Protein AF-A0A6P0XN01-F1 (afdb_monomer)

Radius of gyration: 21.06 Å; Cα contacts (8 Å, |Δi|>4): 75; chains: 1; bounding box: 53×49×48 Å

Sequence (135 aa):
MAHLQVTEDYAHLQEAIDLVKMEEIINHFGGRRKSLWNVIESVAKQDLGVTVQTSVMRDLAVEGNKVYQWVADFNEAIVREEEFKNFLKAGEAWIIAQASLEEPNGLAPNGKGQDNFGDFNDDFNDDFDDDFDDW

pLDDT: mean 75.75, std 19.81, range [34.41, 94.0]

Solvent-accessible surface area (backbone atoms only — not comparable to full-atom values): 8366 Å² total; per-residue (Å²): 113,72,72,60,53,54,54,50,53,50,51,52,50,50,52,52,55,53,52,58,63,32,67,69,47,24,69,72,38,6,58,98,80,52,32,65,63,40,25,53,33,45,48,33,40,71,77,69,68,39,86,58,65,58,67,46,57,46,47,28,54,53,25,42,48,51,40,51,49,50,65,74,68,61,45,90,95,71,69,46,71,69,58,52,53,52,43,51,54,24,45,53,52,20,53,54,29,50,51,65,67,67,53,87,81,87,79,79,84,86,77,92,79,91,75,87,85,75,83,87,83,84,83,88,83,86,86,88,83,86,86,89,88,86,132

Structure (mmCIF, N/CA/C/O backbone):
data_AF-A0A6P0XN01-F1
#
_entry.id   AF-A0A6P0XN01-F1
#
loop_
_atom_site.group_PDB
_atom_site.id
_atom_site.type_symbol
_atom_site.label_atom_id
_atom_site.label_alt_id
_atom_site.label_comp_id
_atom_site.label_asym_id
_atom_site.label_entity_id
_atom_site.label_seq_id
_atom_site.pdbx_PDB_ins_code
_atom_site.Cartn_x
_atom_site.Cartn_y
_atom_site.Cartn_z
_atom_site.occupancy
_atom_site.B_iso_or_equiv
_atom_site.auth_seq_id
_atom_site.auth_comp_id
_atom_site.auth_asym_id
_atom_site.auth_atom_id
_atom_site.pdbx_PDB_model_num
ATOM 1 N N . MET A 1 1 ? -9.936 -30.574 -0.116 1.00 49.34 1 MET A N 1
ATOM 2 C CA . MET A 1 1 ? -10.193 -29.891 1.171 1.00 49.34 1 MET A CA 1
ATOM 3 C C . MET A 1 1 ? -9.522 -28.521 1.235 1.00 49.34 1 MET A C 1
ATOM 5 O O . MET A 1 1 ? -10.227 -27.578 1.540 1.00 49.34 1 MET A O 1
ATOM 9 N N . ALA A 1 2 ? -8.255 -28.361 0.827 1.00 61.09 2 ALA A N 1
ATOM 10 C CA . ALA A 1 2 ? -7.584 -27.048 0.793 1.00 61.09 2 ALA A CA 1
ATOM 11 C C . ALA A 1 2 ? -8.290 -25.966 -0.065 1.00 61.09 2 ALA A C 1
ATOM 13 O O . ALA A 1 2 ? -8.394 -24.825 0.354 1.00 61.09 2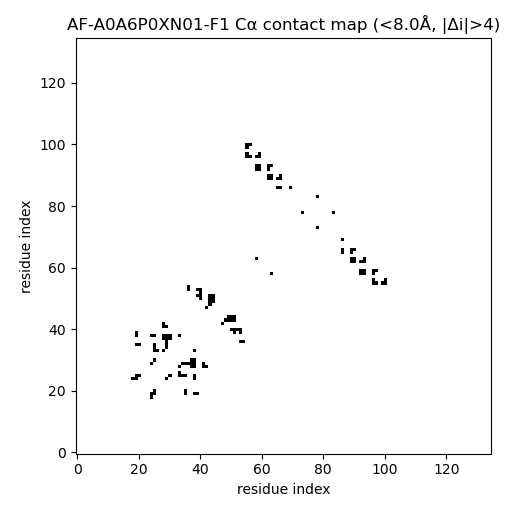 ALA A O 1
ATOM 14 N N . HIS A 1 3 ? -8.837 -26.313 -1.237 1.00 59.47 3 HIS A N 1
ATOM 15 C CA . HIS A 1 3 ? -9.501 -25.337 -2.122 1.00 59.47 3 HIS A CA 1
ATOM 16 C C . HIS A 1 3 ? -10.808 -24.748 -1.543 1.00 59.47 3 HIS A C 1
ATOM 18 O O . HIS A 1 3 ? -11.142 -23.598 -1.820 1.00 59.47 3 HIS A O 1
ATOM 24 N N . LEU A 1 4 ? -11.561 -25.530 -0.758 1.00 63.28 4 LEU A N 1
ATOM 25 C CA . LEU A 1 4 ? -12.796 -25.058 -0.111 1.00 63.28 4 LEU A CA 1
ATOM 26 C C . LEU A 1 4 ? -12.467 -24.034 0.979 1.00 63.28 4 LEU A C 1
ATOM 28 O O . LEU A 1 4 ? -13.050 -22.959 0.996 1.00 63.28 4 LEU A O 1
ATOM 32 N N . GLN A 1 5 ? -11.448 -24.336 1.781 1.00 70.31 5 GLN A N 1
ATOM 33 C CA . GLN A 1 5 ? -10.972 -23.471 2.856 1.00 70.31 5 GLN A CA 1
ATOM 34 C C . GLN A 1 5 ? -10.463 -22.122 2.330 1.00 70.31 5 GLN A C 1
ATOM 36 O O . GLN A 1 5 ? -10.860 -21.082 2.831 1.00 70.31 5 GLN A O 1
ATOM 41 N N . VAL A 1 6 ? -9.700 -22.125 1.231 1.00 76.31 6 VAL A N 1
ATOM 42 C CA . VAL A 1 6 ? -9.242 -20.881 0.586 1.00 76.31 6 VAL A CA 1
ATOM 43 C C . VAL A 1 6 ? -10.420 -20.010 0.136 1.00 76.31 6 VAL A C 1
ATOM 45 O O . VAL A 1 6 ? -10.384 -18.796 0.290 1.00 76.31 6 VAL A O 1
ATOM 48 N N . THR A 1 7 ? -11.481 -20.612 -0.409 1.00 81.56 7 THR A N 1
ATOM 49 C CA . THR A 1 7 ? -12.649 -19.854 -0.893 1.00 81.56 7 THR A CA 1
ATOM 50 C C . THR A 1 7 ? -13.430 -19.226 0.265 1.00 81.56 7 THR A C 1
ATOM 52 O O . THR A 1 7 ? -13.877 -18.087 0.155 1.00 81.56 7 THR A O 1
ATOM 55 N N . GLU A 1 8 ? -13.569 -19.950 1.376 1.00 82.38 8 GLU A N 1
ATOM 56 C CA . GLU A 1 8 ? -14.193 -19.448 2.605 1.00 82.38 8 GLU A CA 1
ATOM 57 C C . GLU A 1 8 ? -13.363 -18.324 3.241 1.00 82.38 8 GLU A C 1
ATOM 59 O O . GLU A 1 8 ? -13.912 -17.273 3.571 1.00 82.38 8 GLU A O 1
ATOM 64 N N . ASP A 1 9 ? -12.039 -18.478 3.313 1.00 83.56 9 ASP A N 1
ATOM 65 C CA . ASP A 1 9 ? -11.134 -17.446 3.832 1.00 83.56 9 ASP A CA 1
ATOM 66 C C . ASP A 1 9 ? -11.217 -16.149 3.004 1.00 83.56 9 ASP A C 1
ATOM 68 O O . ASP A 1 9 ? -11.266 -15.049 3.561 1.00 83.56 9 ASP A O 1
ATOM 72 N N . TYR A 1 10 ? -11.312 -16.255 1.671 1.00 85.38 10 TYR A N 1
ATOM 73 C CA . TYR A 1 10 ? -11.540 -15.095 0.801 1.00 85.38 10 TYR A CA 1
ATOM 74 C C . TYR A 1 10 ? -12.900 -14.431 1.039 1.00 85.38 10 TYR A C 1
ATOM 76 O O . TYR A 1 10 ? -12.989 -13.203 0.999 1.00 85.38 10 TYR A O 1
ATOM 84 N N . ALA A 1 11 ? -13.952 -15.213 1.294 1.00 88.19 11 ALA A N 1
ATOM 85 C CA . ALA A 1 11 ? -15.273 -14.668 1.596 1.00 88.19 11 ALA A CA 1
ATOM 86 C C . ALA A 1 11 ? -15.261 -13.879 2.915 1.00 88.19 11 ALA A C 1
ATOM 88 O O . ALA A 1 11 ? -15.757 -12.753 2.960 1.00 88.19 11 ALA A O 1
ATOM 89 N N . HIS A 1 12 ? -14.623 -14.420 3.955 1.00 87.06 12 HIS A N 1
ATOM 90 C CA . HIS A 1 12 ? -14.455 -13.730 5.234 1.00 87.06 12 HIS A CA 1
ATOM 91 C C . HIS A 1 12 ? -13.603 -12.465 5.116 1.00 87.06 12 HIS A C 1
ATOM 93 O O . HIS A 1 12 ? -13.930 -11.443 5.718 1.00 87.06 12 HIS A O 1
ATOM 99 N N . LEU A 1 13 ? -12.536 -12.498 4.313 1.00 85.31 13 LEU A N 1
ATOM 100 C CA . LEU A 1 13 ? -11.737 -11.306 4.039 1.00 85.31 13 LEU A CA 1
ATOM 101 C C . LEU A 1 13 ? -12.576 -10.216 3.362 1.00 85.31 13 LEU A C 1
ATOM 103 O O . LEU A 1 13 ? -12.486 -9.050 3.741 1.00 85.31 13 LEU A O 1
ATOM 107 N N . GLN A 1 14 ? -13.400 -10.584 2.379 1.00 88.94 14 GLN A N 1
ATOM 108 C CA . GLN A 1 14 ? -14.256 -9.631 1.680 1.00 88.94 14 GLN A CA 1
ATOM 109 C C . GLN A 1 14 ? -15.294 -9.007 2.619 1.00 88.94 14 GLN A C 1
ATOM 111 O O . GLN A 1 14 ? -15.455 -7.789 2.630 1.00 88.94 14 GLN A O 1
ATOM 116 N N . GLU A 1 15 ? -15.933 -9.821 3.458 1.00 91.25 15 GLU A N 1
ATOM 117 C CA . GLU A 1 15 ? -16.872 -9.348 4.476 1.00 91.25 15 GLU A CA 1
ATOM 118 C C . GLU A 1 15 ? -16.196 -8.388 5.468 1.00 91.25 15 GLU A C 1
ATOM 120 O O . GLU A 1 15 ? -16.725 -7.314 5.762 1.00 91.25 15 GLU A O 1
ATOM 125 N N . ALA A 1 16 ? -14.987 -8.722 5.930 1.00 87.62 16 ALA A N 1
ATOM 126 C CA . ALA A 1 16 ? -14.214 -7.856 6.813 1.00 87.62 16 ALA A CA 1
ATOM 127 C C . ALA A 1 16 ? -13.879 -6.513 6.145 1.00 87.62 16 ALA A C 1
ATOM 129 O O . ALA A 1 16 ? -14.031 -5.469 6.780 1.00 87.62 16 ALA A O 1
ATOM 130 N N . ILE A 1 17 ? -13.472 -6.527 4.868 1.00 87.75 17 ILE A N 1
ATOM 131 C CA . ILE A 1 17 ? -13.204 -5.322 4.067 1.00 87.75 17 ILE A CA 1
ATOM 132 C C . ILE A 1 17 ? -14.452 -4.443 3.960 1.00 87.75 17 ILE A C 1
ATOM 134 O O . ILE A 1 17 ? -14.349 -3.218 4.065 1.00 87.75 17 ILE A O 1
ATOM 138 N N . ASP A 1 18 ? -15.616 -5.044 3.738 1.00 91.62 18 ASP A N 1
ATOM 139 C CA . ASP A 1 18 ? -16.868 -4.306 3.595 1.00 91.62 18 ASP A CA 1
ATOM 140 C C . ASP A 1 18 ? -17.292 -3.678 4.929 1.00 91.62 18 ASP A C 1
ATOM 142 O O . ASP A 1 18 ? -17.701 -2.516 4.957 1.00 91.62 18 ASP A O 1
ATOM 146 N N . LEU A 1 19 ? -17.089 -4.388 6.044 1.00 89.31 19 LEU A N 1
ATOM 147 C CA . LEU A 1 19 ? -17.354 -3.887 7.392 1.00 89.31 19 LEU A CA 1
ATOM 148 C C . LEU A 1 19 ? -16.503 -2.657 7.720 1.00 89.31 19 LEU A C 1
ATOM 150 O O . LEU A 1 19 ? -17.046 -1.620 8.105 1.00 89.31 19 LEU A O 1
ATOM 154 N N . VAL A 1 20 ? -15.181 -2.712 7.519 1.00 87.88 20 VAL A N 1
ATOM 155 C CA . VAL A 1 20 ? -14.311 -1.558 7.831 1.00 87.88 20 VAL A CA 1
ATOM 156 C C . VAL A 1 20 ? -14.564 -0.344 6.932 1.00 87.88 20 VAL A C 1
ATOM 158 O O . VAL A 1 20 ? -14.182 0.773 7.283 1.00 87.88 20 VAL A O 1
ATOM 161 N N . LYS A 1 21 ? -15.229 -0.538 5.788 1.00 90.00 21 LYS A N 1
ATOM 162 C CA . LYS A 1 21 ? -15.629 0.533 4.867 1.00 90.00 21 LYS A CA 1
ATOM 163 C C . LYS A 1 21 ? -16.997 1.140 5.177 1.00 90.00 21 LYS A C 1
ATOM 165 O O . LYS A 1 21 ? -17.352 2.136 4.547 1.00 90.00 21 LYS A O 1
ATOM 170 N N . MET A 1 22 ? -17.764 0.578 6.112 1.00 92.56 22 MET A N 1
ATOM 171 C CA . MET A 1 22 ? -19.065 1.130 6.488 1.00 92.56 22 MET A CA 1
ATOM 172 C C . MET A 1 22 ? -18.914 2.567 6.998 1.00 92.56 22 MET A C 1
ATOM 174 O O . MET A 1 22 ? -17.998 2.886 7.759 1.00 92.56 22 MET A O 1
ATOM 178 N N . GLU A 1 23 ? -19.834 3.444 6.592 1.00 91.12 23 GLU A N 1
ATOM 179 C CA . GLU A 1 23 ? -19.754 4.875 6.899 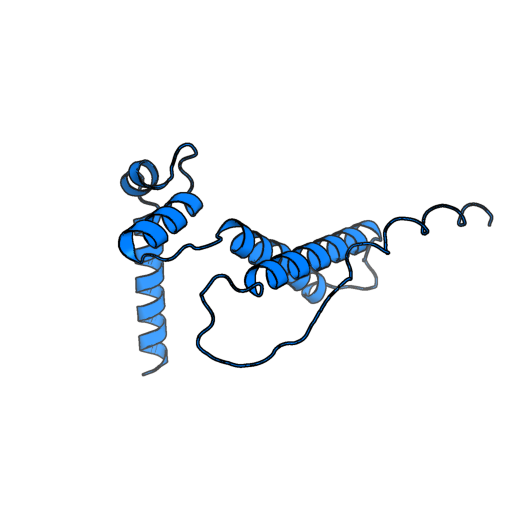1.00 91.12 23 GLU A CA 1
ATOM 180 C C . GLU A 1 23 ? -19.727 5.138 8.413 1.00 91.12 23 GLU A C 1
ATOM 182 O O . GLU A 1 23 ? -18.984 5.998 8.884 1.00 91.12 23 GLU A O 1
ATOM 187 N N . GLU A 1 24 ? -20.481 4.359 9.187 1.00 91.88 24 GLU A N 1
ATOM 188 C CA . GLU A 1 24 ? -20.497 4.434 10.650 1.00 91.88 24 GLU A CA 1
ATOM 189 C C . GLU A 1 24 ? -19.115 4.145 11.254 1.00 91.88 24 GLU A C 1
ATOM 191 O O . GLU A 1 24 ? -18.638 4.900 12.105 1.00 91.88 24 GLU A O 1
ATOM 196 N N . ILE A 1 25 ? -18.432 3.111 10.755 1.00 90.56 25 ILE A N 1
ATOM 197 C CA . ILE A 1 25 ? -17.095 2.709 11.206 1.00 90.56 25 ILE A CA 1
ATOM 198 C C . ILE A 1 25 ? -16.060 3.769 10.826 1.00 90.56 25 ILE A C 1
ATOM 200 O O . ILE A 1 25 ? -15.270 4.195 11.669 1.00 90.56 25 ILE A O 1
ATOM 204 N N . ILE A 1 26 ? -16.097 4.269 9.589 1.00 91.94 26 ILE A N 1
ATOM 205 C CA . ILE A 1 26 ? -15.205 5.343 9.131 1.00 91.94 26 ILE A CA 1
ATOM 206 C C . ILE A 1 26 ? -15.424 6.627 9.940 1.00 91.94 26 ILE A C 1
ATOM 208 O O . ILE A 1 26 ? -14.461 7.306 10.301 1.00 91.94 26 ILE A O 1
ATOM 212 N N . ASN A 1 27 ? -16.673 6.973 10.242 1.00 91.19 27 ASN A N 1
ATOM 213 C CA . ASN A 1 27 ? -16.996 8.163 11.023 1.00 91.19 27 ASN A CA 1
ATOM 214 C C . ASN A 1 27 ? -16.516 8.051 12.473 1.00 91.19 27 ASN A C 1
ATOM 216 O O . ASN A 1 27 ? -16.124 9.065 13.052 1.00 91.19 27 ASN A O 1
ATOM 220 N N . HIS A 1 28 ? -16.534 6.847 13.045 1.00 89.06 28 HIS A N 1
ATOM 221 C CA . HIS A 1 28 ? -16.123 6.619 14.425 1.00 89.06 28 HIS A CA 1
ATOM 222 C C . HIS A 1 28 ? -14.600 6.465 14.574 1.00 89.06 28 HIS A C 1
ATOM 224 O O . HIS A 1 28 ? -13.991 7.125 15.413 1.00 89.06 28 HIS A O 1
ATOM 230 N N . PHE A 1 29 ? -13.969 5.643 13.732 1.00 89.44 29 PHE A N 1
ATOM 231 C CA . PHE A 1 29 ? -12.560 5.249 13.863 1.00 89.44 29 PHE A CA 1
ATOM 232 C C . PHE A 1 29 ? -11.626 5.899 12.830 1.00 89.44 29 PHE A C 1
ATOM 234 O O . PHE A 1 29 ? -10.410 5.872 12.990 1.00 89.44 29 PHE A O 1
ATOM 241 N N . GLY A 1 30 ? -12.147 6.529 11.774 1.00 86.00 30 GLY A N 1
ATOM 242 C CA . GLY A 1 30 ? -11.333 7.088 10.683 1.00 86.00 30 GLY A CA 1
ATOM 243 C C . GLY A 1 30 ? -10.595 8.391 11.021 1.00 86.00 30 GLY A C 1
ATOM 244 O O . GLY A 1 30 ? -9.866 8.941 10.181 1.00 86.00 30 GLY A O 1
ATOM 245 N N . GLY A 1 31 ? -10.768 8.909 12.238 1.00 86.06 31 GLY A N 1
ATOM 246 C CA . GLY A 1 31 ? -10.156 10.149 12.711 1.00 86.06 31 GLY A CA 1
ATOM 247 C C . GLY A 1 31 ? -10.583 11.384 11.907 1.00 86.06 31 GLY A C 1
ATOM 248 O O . GLY A 1 31 ? -11.565 11.380 11.168 1.00 86.06 31 GLY A O 1
ATOM 249 N N . ARG A 1 32 ? -9.808 12.473 12.008 1.00 88.06 32 ARG A N 1
ATOM 250 C CA . ARG A 1 32 ? -10.153 13.770 11.386 1.00 88.06 32 ARG A CA 1
ATOM 251 C C . ARG A 1 32 ? -10.332 13.700 9.864 1.00 88.06 32 ARG A C 1
ATOM 253 O O . ARG A 1 32 ? -11.151 14.429 9.315 1.00 88.06 32 ARG A O 1
ATOM 260 N N . ARG A 1 33 ? -9.534 12.874 9.182 1.00 86.06 33 ARG A N 1
ATOM 261 C CA . ARG A 1 33 ? -9.568 12.731 7.717 1.00 86.06 33 ARG A CA 1
ATOM 262 C C . ARG A 1 33 ? -10.528 11.641 7.234 1.00 86.06 33 ARG A C 1
ATOM 264 O O . ARG A 1 33 ? -10.635 11.481 6.026 1.00 86.06 33 ARG A O 1
ATOM 271 N N . LYS A 1 34 ? -11.204 10.918 8.140 1.00 87.88 34 LYS A N 1
ATOM 272 C CA . LYS A 1 34 ? -12.113 9.810 7.801 1.00 87.88 34 LYS A CA 1
ATOM 273 C C . LYS A 1 34 ? -11.463 8.796 6.848 1.00 87.88 34 LYS A C 1
ATOM 275 O O . LYS A 1 34 ? -12.009 8.446 5.809 1.00 87.88 34 LYS A O 1
ATOM 280 N N . SER A 1 35 ? -10.242 8.384 7.183 1.00 88.62 35 SER A N 1
ATOM 281 C CA . SER A 1 35 ? -9.437 7.483 6.354 1.00 88.62 35 SER A CA 1
ATOM 282 C C . SER A 1 35 ? -9.592 6.042 6.822 1.00 88.62 35 SER A C 1
ATOM 284 O O . SER A 1 35 ? -9.507 5.784 8.021 1.00 88.62 35 SER A O 1
ATOM 286 N N . LEU A 1 36 ? -9.723 5.105 5.881 1.00 89.31 36 LEU A N 1
ATOM 287 C CA . LEU A 1 36 ? -9.720 3.666 6.167 1.00 89.31 36 LEU A CA 1
ATOM 288 C C . LEU A 1 36 ? -8.431 3.224 6.880 1.00 89.31 36 LEU A C 1
ATOM 290 O O . LEU A 1 36 ? -8.471 2.384 7.769 1.00 89.31 36 LEU A O 1
ATOM 294 N N . TRP A 1 37 ? -7.295 3.834 6.548 1.00 87.94 37 TRP A N 1
ATOM 295 C CA . TRP A 1 37 ? -6.017 3.534 7.202 1.00 87.94 37 TRP A CA 1
ATOM 296 C C . TRP A 1 37 ? -6.055 3.856 8.695 1.00 87.94 37 TRP A C 1
ATOM 298 O O . TRP A 1 37 ? -5.672 3.036 9.522 1.00 87.94 37 TRP A O 1
ATOM 308 N N . ASN A 1 38 ? -6.651 4.997 9.045 1.00 88.25 38 ASN A N 1
ATOM 309 C CA . ASN A 1 38 ? -6.828 5.387 10.439 1.00 88.25 38 ASN A CA 1
ATOM 310 C C . ASN A 1 38 ? -7.810 4.460 11.166 1.00 88.25 38 ASN A C 1
ATOM 312 O O . ASN A 1 38 ? -7.643 4.240 12.362 1.00 88.25 38 ASN A O 1
ATOM 316 N N . VAL A 1 39 ? -8.819 3.924 10.463 1.00 89.94 39 VAL A N 1
ATOM 317 C CA . VAL A 1 39 ? -9.718 2.902 11.023 1.00 89.94 39 VAL A CA 1
ATOM 318 C C . VAL A 1 39 ? -8.905 1.670 11.409 1.00 89.94 39 VAL A C 1
ATOM 320 O O . VAL A 1 39 ? -8.986 1.239 12.553 1.00 89.94 39 VAL A O 1
ATOM 323 N N . ILE A 1 40 ? -8.084 1.148 10.490 1.00 88.12 40 ILE A N 1
ATOM 324 C CA . ILE A 1 40 ? -7.253 -0.042 10.725 1.00 88.12 40 ILE A CA 1
ATOM 325 C C . ILE A 1 40 ? -6.312 0.184 11.914 1.00 88.12 40 ILE A C 1
ATOM 327 O O . ILE A 1 40 ? -6.265 -0.644 12.819 1.00 88.12 40 ILE A O 1
ATOM 331 N N . GLU A 1 41 ? -5.613 1.320 11.959 1.00 87.50 41 GLU A N 1
ATOM 332 C CA . GLU A 1 41 ? -4.716 1.660 13.072 1.00 87.50 41 GLU A CA 1
ATOM 333 C C . GLU A 1 41 ? -5.456 1.790 14.404 1.00 87.50 41 GLU A C 1
ATOM 335 O O . GLU A 1 41 ? -4.993 1.292 15.431 1.00 87.50 41 GLU A O 1
ATOM 340 N N . SER A 1 42 ? -6.615 2.452 14.396 1.00 87.81 42 SER A N 1
ATOM 341 C CA . SER A 1 42 ? -7.403 2.688 15.605 1.00 87.81 42 SER A CA 1
ATOM 342 C C . SER A 1 42 ? -7.973 1.390 16.163 1.00 87.81 42 SER A C 1
ATOM 344 O O . S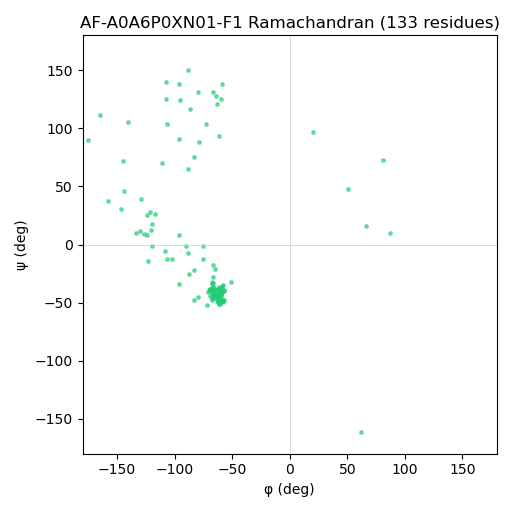ER A 1 42 ? -7.870 1.167 17.366 1.00 87.81 42 SER A O 1
ATOM 346 N N . VAL A 1 43 ? -8.524 0.528 15.305 1.00 87.81 43 VAL A N 1
ATOM 347 C CA . VAL A 1 43 ? -9.068 -0.780 15.698 1.00 87.81 43 VAL A CA 1
ATOM 348 C C . VAL A 1 43 ? -7.948 -1.699 16.180 1.00 87.81 43 VAL A C 1
ATOM 350 O O . VAL A 1 43 ? -8.054 -2.269 17.262 1.00 87.81 43 VAL A O 1
ATOM 353 N N . ALA A 1 44 ? -6.826 -1.782 15.455 1.00 85.94 44 ALA A N 1
ATOM 354 C CA . ALA A 1 44 ? -5.686 -2.595 15.879 1.00 85.94 44 ALA A CA 1
ATOM 355 C C . ALA A 1 44 ? -5.154 -2.163 17.255 1.00 85.94 44 ALA A C 1
ATOM 357 O O . ALA A 1 44 ? -4.871 -3.002 18.113 1.00 85.94 44 ALA A O 1
ATOM 358 N N . LYS A 1 45 ? -5.084 -0.852 17.503 1.00 87.19 45 LYS A N 1
ATOM 359 C CA . LYS A 1 45 ? -4.611 -0.316 18.779 1.00 87.19 45 LYS A CA 1
ATOM 360 C C . LYS A 1 45 ? -5.598 -0.543 19.924 1.00 87.19 45 LYS A C 1
ATOM 362 O O . LYS A 1 45 ? -5.158 -0.824 21.035 1.00 87.19 45 LYS A O 1
ATOM 367 N N . GLN A 1 46 ? -6.896 -0.374 19.680 1.00 87.12 46 GLN A N 1
ATOM 368 C CA . GLN A 1 46 ? -7.924 -0.459 20.722 1.00 87.12 46 GLN A CA 1
ATOM 369 C C . GLN A 1 46 ? -8.284 -1.904 21.071 1.00 87.12 46 GLN A C 1
ATOM 371 O O . GLN A 1 46 ? -8.323 -2.240 22.252 1.00 87.12 46 GLN A O 1
ATOM 376 N N . ASP A 1 47 ? -8.481 -2.753 20.062 1.00 83.38 47 ASP A N 1
ATOM 377 C CA . ASP A 1 47 ? -9.027 -4.099 20.261 1.00 83.38 47 ASP A CA 1
ATOM 378 C C . ASP A 1 47 ? -7.938 -5.168 20.351 1.00 83.38 47 ASP A C 1
ATOM 380 O O . ASP A 1 47 ? -8.072 -6.132 21.103 1.00 83.38 47 ASP A O 1
ATOM 384 N N . LEU A 1 48 ? -6.840 -5.001 19.607 1.00 82.69 48 LEU A N 1
ATOM 385 C CA . LEU A 1 48 ? -5.742 -5.973 19.577 1.00 82.69 48 LEU A CA 1
ATOM 386 C C . LEU A 1 48 ? -4.544 -5.529 20.428 1.00 82.69 48 LEU A C 1
ATOM 388 O O . LEU A 1 48 ? -3.646 -6.327 20.689 1.00 82.69 48 LEU A O 1
ATOM 392 N N . GLY A 1 49 ? -4.516 -4.266 20.868 1.00 83.62 49 GLY A N 1
ATOM 393 C CA . GLY A 1 49 ? -3.387 -3.689 21.600 1.00 83.62 49 GLY A CA 1
ATOM 394 C C . GLY A 1 49 ? -2.113 -3.557 20.758 1.00 83.62 49 GLY A C 1
ATOM 395 O O . GLY A 1 49 ? -1.032 -3.369 21.315 1.00 83.62 49 GLY A O 1
ATOM 396 N N . VAL A 1 50 ? -2.220 -3.659 19.429 1.00 84.88 50 VAL A N 1
ATOM 397 C CA . VAL A 1 50 ? -1.082 -3.645 18.501 1.00 84.88 50 VAL A CA 1
ATOM 398 C C . VAL A 1 50 ? -1.052 -2.327 17.740 1.00 84.88 50 VAL A C 1
ATOM 400 O O . VAL A 1 50 ? -2.083 -1.814 17.313 1.00 84.88 50 VAL A O 1
ATOM 403 N N . THR A 1 51 ? 0.140 -1.772 17.535 1.00 84.19 51 THR A N 1
ATOM 404 C CA . THR A 1 51 ? 0.317 -0.621 16.641 1.00 84.19 51 THR A CA 1
ATOM 405 C C . THR A 1 51 ? 0.741 -1.120 15.269 1.00 84.19 51 THR A C 1
ATOM 407 O O . THR A 1 51 ? 1.739 -1.826 15.148 1.00 84.19 51 THR A O 1
ATOM 410 N N . VAL A 1 52 ? -0.017 -0.751 14.241 1.00 82.00 52 VAL A N 1
ATOM 411 C CA . VAL A 1 52 ? 0.276 -1.092 12.846 1.00 82.00 52 VAL A CA 1
ATOM 412 C C . VAL A 1 52 ? 0.753 0.171 12.145 1.00 82.00 52 VAL A C 1
ATOM 414 O O . VAL A 1 52 ? 0.062 1.183 12.171 1.00 82.00 52 VAL A O 1
ATOM 417 N N . GLN A 1 53 ? 1.926 0.123 11.518 1.00 83.44 53 GLN A N 1
ATOM 418 C CA . GLN A 1 53 ? 2.456 1.240 10.734 1.00 83.44 53 GLN A CA 1
ATOM 419 C C . GLN A 1 53 ? 1.851 1.207 9.322 1.00 83.44 53 GLN A C 1
ATOM 421 O O . GLN A 1 53 ? 2.499 0.773 8.367 1.00 83.44 53 GLN A O 1
ATOM 426 N N . THR A 1 54 ? 0.579 1.603 9.177 1.00 84.81 54 THR A N 1
ATOM 427 C CA . THR A 1 54 ? -0.137 1.412 7.899 1.00 84.81 54 THR A CA 1
ATOM 428 C C . THR A 1 54 ? 0.428 2.257 6.762 1.00 84.81 54 THR A C 1
ATOM 430 O O . THR A 1 54 ? 0.360 1.834 5.609 1.00 84.81 54 THR A O 1
ATOM 433 N N . SER A 1 55 ? 1.035 3.409 7.066 1.00 83.81 55 SER A N 1
ATOM 434 C CA . SER A 1 55 ? 1.742 4.223 6.073 1.00 83.81 55 SER A CA 1
ATOM 435 C C . SER A 1 55 ? 2.921 3.471 5.460 1.00 83.81 55 SER A C 1
ATOM 437 O O . SER A 1 55 ? 2.994 3.358 4.243 1.00 83.81 55 SER A O 1
ATOM 439 N N . VAL A 1 56 ? 3.775 2.874 6.295 1.00 84.69 56 VAL A N 1
ATOM 440 C CA . VAL A 1 56 ? 4.966 2.134 5.850 1.00 84.69 56 VAL A CA 1
ATOM 441 C C . VAL A 1 56 ? 4.559 0.908 5.037 1.00 84.69 56 VAL A C 1
ATOM 443 O O . VAL A 1 56 ? 5.080 0.683 3.950 1.00 84.69 56 VAL A O 1
ATOM 446 N N . MET A 1 57 ? 3.563 0.149 5.508 1.00 85.38 57 MET A N 1
ATOM 447 C CA . MET A 1 57 ? 3.035 -1.003 4.765 1.00 85.38 57 MET A CA 1
ATOM 448 C C . MET A 1 57 ? 2.436 -0.605 3.412 1.00 85.38 57 MET A C 1
ATOM 450 O O . MET A 1 57 ? 2.557 -1.343 2.433 1.00 85.38 57 MET A O 1
ATOM 454 N N . ARG A 1 58 ? 1.782 0.558 3.339 1.00 85.44 58 ARG A N 1
ATOM 455 C CA . ARG A 1 58 ? 1.241 1.085 2.087 1.00 85.44 58 ARG A CA 1
ATOM 456 C C . ARG A 1 58 ? 2.355 1.470 1.124 1.00 85.44 58 ARG A C 1
ATOM 458 O O . ARG A 1 58 ? 2.266 1.101 -0.043 1.00 85.44 58 ARG A O 1
ATOM 465 N N . ASP A 1 59 ? 3.354 2.207 1.591 1.00 84.88 59 ASP A N 1
ATOM 466 C CA . ASP A 1 59 ? 4.471 2.647 0.754 1.00 84.88 59 ASP A CA 1
ATOM 467 C C . ASP A 1 59 ? 5.232 1.431 0.220 1.00 84.88 59 ASP A C 1
ATOM 469 O O . ASP A 1 59 ? 5.475 1.329 -0.980 1.00 84.88 59 ASP A O 1
ATOM 473 N N . LEU A 1 60 ? 5.443 0.425 1.070 1.00 89.19 60 LEU A N 1
ATOM 474 C CA . LEU A 1 60 ? 6.006 -0.856 0.669 1.00 89.19 60 LEU A CA 1
ATOM 475 C C . LEU A 1 60 ? 5.198 -1.537 -0.443 1.00 89.19 60 LEU A C 1
ATOM 477 O O . LEU A 1 60 ? 5.758 -1.985 -1.442 1.00 89.19 60 LEU A O 1
ATOM 481 N N . ALA A 1 61 ? 3.874 -1.605 -0.303 1.00 87.88 61 ALA A N 1
ATOM 482 C CA . ALA A 1 61 ? 3.022 -2.227 -1.313 1.00 87.88 61 ALA A CA 1
ATOM 483 C C . ALA A 1 61 ? 2.994 -1.432 -2.631 1.00 87.88 61 ALA A C 1
ATOM 485 O O . ALA A 1 61 ? 3.022 -2.021 -3.711 1.00 87.88 61 ALA A O 1
ATOM 486 N N . VAL A 1 62 ? 2.929 -0.100 -2.559 1.00 90.94 62 VAL A N 1
ATOM 487 C CA . VAL A 1 62 ? 2.820 0.773 -3.736 1.00 90.94 62 VAL A CA 1
ATOM 488 C C . VAL A 1 62 ? 4.131 0.814 -4.510 1.00 90.94 62 VAL A C 1
ATOM 490 O O . VAL A 1 62 ? 4.126 0.579 -5.719 1.00 90.94 62 VAL A O 1
ATOM 493 N N . GLU A 1 63 ? 5.242 1.093 -3.834 1.00 91.12 63 GLU A N 1
ATOM 494 C CA . GLU A 1 63 ? 6.552 1.199 -4.475 1.00 91.12 63 GLU A CA 1
ATOM 495 C C . GLU A 1 63 ? 7.047 -0.177 -4.938 1.00 91.12 63 GLU A C 1
ATOM 497 O O . GLU A 1 63 ? 7.503 -0.319 -6.074 1.00 91.12 63 GLU A O 1
ATOM 502 N N . GLY A 1 64 ? 6.808 -1.227 -4.144 1.00 88.06 64 GLY A N 1
ATOM 503 C CA . GLY A 1 64 ? 7.091 -2.605 -4.544 1.00 88.06 64 GLY A CA 1
ATOM 504 C C . GLY A 1 64 ? 6.311 -3.035 -5.790 1.00 88.06 64 GLY A C 1
ATOM 505 O O . GLY A 1 64 ? 6.869 -3.676 -6.680 1.00 88.06 64 GLY A O 1
ATOM 506 N N . ASN A 1 65 ? 5.041 -2.634 -5.921 1.00 91.44 65 ASN A N 1
ATOM 507 C CA . ASN A 1 65 ? 4.265 -2.921 -7.129 1.00 91.44 65 ASN A CA 1
ATOM 508 C C . ASN A 1 65 ? 4.810 -2.187 -8.365 1.00 91.44 65 ASN A C 1
ATOM 510 O O . ASN A 1 65 ? 4.804 -2.764 -9.449 1.00 91.44 65 ASN A O 1
ATOM 514 N N . LYS A 1 66 ? 5.308 -0.949 -8.230 1.00 91.94 66 LYS A N 1
ATOM 515 C CA . LYS A 1 66 ? 5.947 -0.238 -9.353 1.00 91.94 66 LYS A CA 1
ATOM 516 C C . LYS A 1 66 ? 7.208 -0.957 -9.824 1.00 91.94 66 LYS A C 1
ATOM 518 O O . LYS A 1 66 ? 7.377 -1.147 -11.023 1.00 91.94 66 LYS A O 1
ATOM 523 N N . VAL A 1 67 ? 8.055 -1.391 -8.887 1.00 90.44 67 VAL A N 1
ATOM 524 C CA . VAL A 1 67 ? 9.253 -2.198 -9.175 1.00 90.44 67 VAL A CA 1
ATOM 525 C C . VAL A 1 67 ? 8.860 -3.491 -9.890 1.00 90.44 67 VAL A C 1
ATOM 527 O O . VAL A 1 67 ? 9.411 -3.809 -10.941 1.00 90.44 67 VAL A O 1
ATOM 530 N N . TYR A 1 68 ? 7.864 -4.207 -9.360 1.00 91.56 68 TYR A N 1
ATOM 531 C CA . TYR A 1 68 ? 7.377 -5.454 -9.945 1.00 91.56 68 TYR A CA 1
ATOM 532 C C . TYR A 1 68 ? 6.856 -5.267 -11.376 1.00 91.56 68 TYR A C 1
ATOM 534 O O . TYR A 1 68 ? 7.243 -6.013 -12.273 1.00 91.56 68 TYR A O 1
ATOM 542 N N . GLN A 1 69 ? 6.010 -4.257 -11.599 1.00 92.00 69 GLN A N 1
ATOM 543 C CA . GLN A 1 69 ? 5.467 -3.938 -12.921 1.00 92.00 69 GLN A CA 1
ATOM 544 C C . GLN A 1 69 ? 6.570 -3.549 -13.904 1.00 92.00 69 GLN A C 1
ATOM 546 O O . GLN A 1 69 ? 6.587 -4.054 -15.020 1.00 92.00 69 GLN A O 1
ATOM 551 N N . TRP A 1 70 ? 7.528 -2.721 -13.479 1.00 90.31 70 TRP A N 1
ATOM 552 C CA . TRP A 1 70 ? 8.641 -2.321 -14.335 1.00 90.31 70 TRP A CA 1
ATOM 553 C C . TRP A 1 70 ? 9.468 -3.522 -14.805 1.00 90.31 70 TRP A C 1
ATOM 555 O O . TRP A 1 70 ? 9.792 -3.606 -15.984 1.00 90.31 70 TRP A O 1
ATOM 565 N N . VAL A 1 71 ? 9.763 -4.479 -13.916 1.00 89.62 71 VAL A N 1
ATOM 566 C CA . VAL A 1 71 ? 10.487 -5.710 -14.282 1.00 89.62 71 VAL A CA 1
ATOM 567 C C . VAL A 1 71 ? 9.652 -6.595 -15.209 1.00 89.62 71 VAL A C 1
ATOM 569 O O . VAL A 1 71 ? 10.188 -7.160 -16.160 1.00 89.62 71 VAL A O 1
ATOM 572 N N . ALA A 1 72 ? 8.351 -6.729 -14.942 1.00 92.00 72 ALA A N 1
ATOM 573 C CA . ALA A 1 72 ? 7.455 -7.556 -15.748 1.00 92.00 72 ALA A CA 1
ATOM 574 C C . ALA A 1 72 ? 7.293 -7.023 -17.181 1.00 92.00 72 ALA A C 1
ATOM 576 O O . ALA A 1 72 ? 7.281 -7.808 -18.129 1.00 92.00 72 ALA A O 1
ATOM 577 N N . ASP A 1 73 ? 7.214 -5.701 -17.325 1.00 90.00 73 ASP A N 1
ATOM 578 C CA . ASP A 1 73 ? 7.017 -5.014 -18.602 1.00 90.00 73 ASP A CA 1
ATOM 579 C C . ASP A 1 73 ? 8.341 -4.535 -19.230 1.00 90.00 73 ASP A C 1
ATOM 581 O O . ASP A 1 73 ? 8.330 -3.815 -20.234 1.00 90.00 73 ASP A O 1
ATOM 585 N N . PHE A 1 74 ? 9.490 -4.921 -18.659 1.00 90.62 74 PHE A N 1
ATOM 586 C CA . PHE A 1 74 ? 10.797 -4.442 -19.096 1.00 90.62 74 PHE A CA 1
ATOM 587 C C . PHE A 1 74 ? 11.059 -4.788 -20.565 1.00 90.62 74 PHE A C 1
ATOM 589 O O . PHE A 1 74 ? 11.031 -5.949 -20.982 1.00 90.62 74 PHE A O 1
ATOM 596 N N . ASN A 1 75 ? 11.377 -3.759 -21.348 1.00 89.31 75 ASN A N 1
ATOM 597 C CA . ASN A 1 75 ? 11.750 -3.896 -22.745 1.00 89.31 75 ASN A CA 1
ATOM 598 C C . ASN A 1 75 ? 12.896 -2.942 -23.082 1.00 89.31 75 ASN A C 1
ATOM 600 O O . ASN A 1 75 ? 12.683 -1.743 -23.265 1.00 89.31 75 ASN A O 1
ATOM 604 N N . GLU A 1 76 ? 14.096 -3.504 -23.221 1.00 83.94 76 GLU A N 1
ATOM 605 C CA . GLU A 1 76 ? 15.348 -2.787 -23.493 1.00 83.94 76 GLU A CA 1
ATOM 606 C C . GLU A 1 76 ? 15.255 -1.819 -24.684 1.00 83.94 76 GLU A C 1
ATOM 608 O O . GLU A 1 76 ? 15.863 -0.755 -24.663 1.00 83.94 76 GLU A O 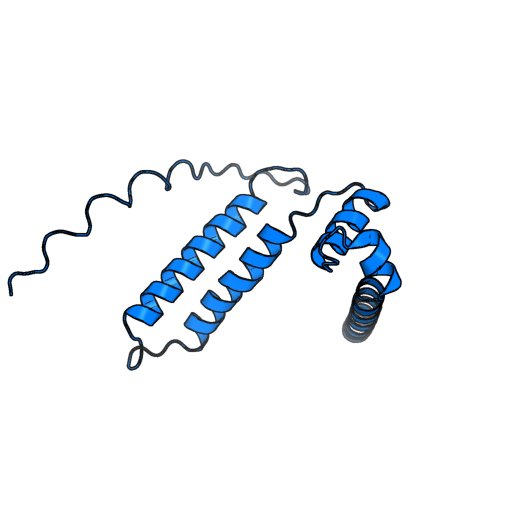1
ATOM 613 N N . ALA A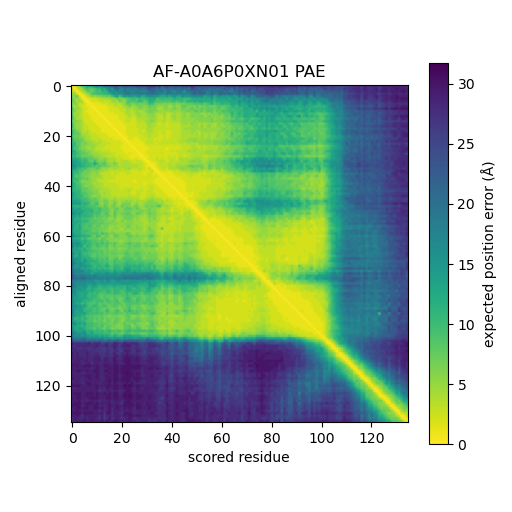 1 77 ? 14.445 -2.131 -25.699 1.00 86.12 77 ALA A N 1
ATOM 614 C CA . ALA A 1 77 ? 14.322 -1.296 -26.893 1.00 86.12 77 ALA A CA 1
ATOM 615 C C . ALA A 1 77 ? 13.502 -0.006 -26.685 1.00 86.12 77 ALA A C 1
ATOM 617 O O . ALA A 1 77 ? 13.478 0.842 -27.578 1.00 86.12 77 ALA A O 1
ATOM 618 N N . ILE A 1 78 ? 12.776 0.123 -25.568 1.00 84.88 78 ILE A N 1
ATOM 619 C CA . ILE A 1 78 ? 11.772 1.182 -25.356 1.00 84.88 78 ILE A CA 1
ATOM 620 C C . ILE A 1 78 ? 12.061 2.012 -24.095 1.00 84.88 78 ILE A C 1
ATOM 622 O O . ILE A 1 78 ? 11.508 3.102 -23.957 1.00 84.88 78 ILE A O 1
ATOM 626 N N . VAL A 1 79 ? 12.948 1.546 -23.206 1.00 86.94 79 VAL A N 1
ATOM 627 C CA . VAL A 1 79 ? 13.213 2.214 -21.924 1.00 86.94 79 VAL A CA 1
ATOM 628 C C . VAL A 1 79 ? 13.793 3.608 -22.134 1.00 86.94 79 VAL A C 1
ATOM 630 O O . VAL A 1 79 ? 14.869 3.780 -22.708 1.00 86.94 79 VAL A O 1
ATOM 633 N N . ARG A 1 80 ? 13.090 4.612 -21.609 1.00 90.31 80 ARG A N 1
ATOM 634 C CA . ARG A 1 80 ? 13.601 5.982 -21.519 1.00 90.31 80 ARG A CA 1
ATOM 635 C C . A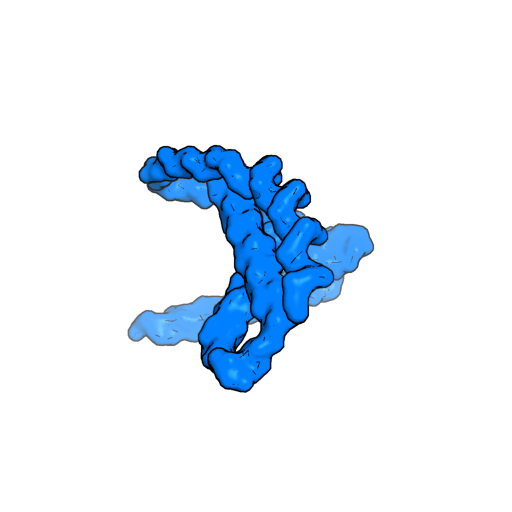RG A 1 80 ? 14.362 6.174 -20.216 1.00 90.31 80 ARG A C 1
ATOM 637 O O . ARG A 1 80 ? 14.017 5.597 -19.188 1.00 90.31 80 ARG A O 1
ATOM 644 N N . GLU A 1 81 ? 15.350 7.060 -20.232 1.00 87.56 81 GLU A N 1
ATOM 645 C CA . GLU A 1 81 ? 16.153 7.365 -19.043 1.00 87.56 81 GLU A CA 1
ATOM 646 C C . GLU A 1 81 ? 15.296 7.853 -17.859 1.00 87.56 81 GLU A C 1
ATOM 648 O O . GLU A 1 81 ? 15.507 7.442 -16.721 1.00 87.56 81 GLU A O 1
ATOM 653 N N . GLU A 1 82 ? 14.270 8.668 -18.118 1.00 89.31 82 GLU A N 1
ATOM 654 C CA . GLU A 1 82 ? 13.331 9.126 -17.085 1.00 89.31 82 GLU A CA 1
ATOM 655 C C . GLU A 1 82 ? 12.551 7.970 -16.440 1.00 89.31 82 GLU A C 1
ATOM 657 O O . GLU A 1 82 ? 12.323 7.961 -15.230 1.00 89.31 82 GLU A O 1
ATOM 662 N N . GLU A 1 83 ? 12.151 6.973 -17.231 1.00 86.62 83 GLU A N 1
ATOM 663 C CA . GLU A 1 83 ? 11.424 5.796 -16.746 1.00 86.62 83 GLU A CA 1
ATOM 664 C C . GLU A 1 83 ? 12.332 4.920 -15.882 1.00 86.62 83 GLU A C 1
ATOM 666 O O . GLU A 1 83 ? 11.902 4.424 -14.841 1.00 86.62 83 GLU A O 1
ATOM 671 N N . PHE A 1 84 ? 13.605 4.798 -16.264 1.00 90.62 84 PHE A N 1
ATOM 672 C CA . PHE A 1 84 ? 14.611 4.114 -15.461 1.00 90.62 84 PHE A CA 1
ATOM 673 C C . PHE A 1 84 ? 14.898 4.847 -14.141 1.00 90.62 84 PHE A C 1
ATOM 675 O O . PHE A 1 84 ? 14.908 4.227 -13.080 1.00 90.62 84 PHE A O 1
ATOM 682 N N . LYS A 1 85 ? 15.025 6.180 -14.163 1.00 92.62 85 LYS A N 1
ATOM 683 C CA . LYS A 1 85 ? 15.162 6.999 -12.944 1.00 92.62 85 LYS A CA 1
ATOM 684 C C . LYS A 1 85 ? 13.962 6.839 -12.005 1.00 92.62 85 LYS A C 1
ATOM 686 O O . LYS A 1 85 ? 14.135 6.753 -10.792 1.00 92.62 85 LYS A O 1
ATOM 691 N N . ASN A 1 86 ? 12.745 6.771 -12.544 1.00 89.94 86 ASN A N 1
ATOM 692 C CA . ASN A 1 86 ? 11.539 6.529 -11.745 1.00 89.94 86 ASN A CA 1
ATOM 693 C C . ASN A 1 86 ? 11.517 5.126 -11.126 1.00 89.94 86 ASN A C 1
ATOM 695 O O . ASN A 1 86 ? 11.070 4.971 -9.990 1.00 89.94 86 ASN A O 1
ATOM 699 N N . PHE A 1 87 ? 12.015 4.123 -11.849 1.00 92.38 87 PHE A N 1
ATOM 700 C CA . PHE A 1 87 ? 12.197 2.776 -11.319 1.00 92.38 87 PHE A CA 1
ATOM 701 C C . PHE A 1 87 ? 13.189 2.749 -10.150 1.00 92.38 87 PHE A C 1
ATOM 703 O O . PHE A 1 87 ? 12.853 2.205 -9.100 1.00 92.38 87 PHE A O 1
ATOM 710 N N . LEU A 1 88 ? 14.360 3.382 -10.293 1.00 94.00 88 LEU A N 1
ATOM 711 C CA . LEU A 1 88 ? 15.360 3.452 -9.222 1.00 94.00 88 LEU A CA 1
ATOM 712 C C . LEU A 1 88 ? 14.787 4.099 -7.957 1.00 94.00 88 LEU A C 1
ATOM 714 O O . LEU A 1 88 ? 14.853 3.502 -6.887 1.00 94.00 88 LEU A O 1
ATOM 718 N N . LYS A 1 89 ? 14.105 5.243 -8.097 1.00 93.00 89 LYS A N 1
ATOM 719 C CA . LYS A 1 89 ? 13.436 5.921 -6.974 1.00 93.00 89 LYS A CA 1
ATOM 720 C C . LYS A 1 89 ? 12.392 5.044 -6.282 1.00 93.00 89 LYS A C 1
ATOM 722 O O . LYS A 1 89 ? 12.291 5.060 -5.059 1.00 93.00 89 LYS A O 1
ATOM 727 N N . ALA A 1 90 ? 11.604 4.288 -7.049 1.00 89.19 90 ALA A N 1
ATOM 728 C CA . ALA A 1 90 ? 10.637 3.349 -6.481 1.00 89.19 90 ALA A CA 1
ATOM 729 C C . ALA A 1 90 ? 11.338 2.195 -5.742 1.00 89.19 90 ALA A C 1
ATOM 731 O O . ALA A 1 90 ? 10.895 1.791 -4.669 1.00 89.19 90 ALA A O 1
ATOM 732 N N . GLY A 1 91 ? 12.455 1.695 -6.277 1.00 91.50 91 GLY A N 1
ATOM 733 C CA . GLY A 1 91 ? 13.291 0.686 -5.624 1.00 91.50 91 GLY A CA 1
ATOM 734 C C . GLY A 1 91 ? 13.878 1.173 -4.300 1.00 91.50 91 GLY A C 1
ATOM 735 O O . GLY A 1 91 ? 13.727 0.502 -3.284 1.00 91.50 91 GLY A O 1
ATOM 736 N N . GLU A 1 92 ? 14.477 2.361 -4.288 1.00 91.62 92 GLU A N 1
ATOM 737 C CA . GLU A 1 92 ? 15.019 2.999 -3.082 1.00 91.62 92 GLU A CA 1
ATOM 738 C C . GLU A 1 92 ? 13.937 3.194 -2.015 1.00 91.62 92 GLU A C 1
ATOM 740 O O . GLU A 1 92 ? 14.103 2.777 -0.868 1.00 91.62 92 GLU A O 1
ATOM 745 N N . ALA A 1 93 ? 12.788 3.758 -2.401 1.00 88.88 93 ALA A N 1
ATOM 746 C CA . ALA A 1 93 ? 11.668 3.969 -1.490 1.00 88.88 93 ALA A CA 1
ATOM 747 C C . ALA A 1 93 ? 11.133 2.648 -0.912 1.00 88.88 93 ALA A C 1
ATOM 749 O O . ALA A 1 93 ? 10.805 2.579 0.274 1.00 88.88 93 ALA A O 1
ATOM 750 N N . TRP A 1 94 ? 11.085 1.586 -1.721 1.00 91.12 94 TRP A N 1
ATOM 751 C CA . TRP A 1 94 ? 10.699 0.255 -1.262 1.00 91.12 94 TRP A CA 1
ATOM 752 C C . TRP A 1 94 ? 11.698 -0.325 -0.251 1.00 91.12 94 TRP A C 1
ATOM 754 O O . TRP A 1 94 ? 11.274 -0.832 0.788 1.00 91.12 94 TRP A O 1
ATOM 764 N N . ILE A 1 95 ? 13.006 -0.211 -0.510 1.00 89.19 95 ILE A N 1
ATOM 765 C CA . ILE A 1 95 ? 14.061 -0.678 0.405 1.00 89.19 95 ILE A CA 1
ATOM 766 C C . ILE A 1 95 ? 13.964 0.050 1.750 1.00 89.19 95 ILE A C 1
ATOM 768 O O . ILE A 1 95 ? 13.972 -0.593 2.799 1.00 89.19 95 ILE A O 1
ATOM 772 N N . ILE A 1 96 ? 13.806 1.377 1.733 1.00 88.31 96 ILE A N 1
ATOM 773 C CA . ILE A 1 96 ? 13.663 2.188 2.952 1.00 88.31 96 ILE A CA 1
ATOM 774 C C . ILE A 1 96 ? 12.403 1.783 3.733 1.00 88.31 96 ILE A C 1
ATOM 776 O O . ILE A 1 96 ? 12.445 1.635 4.959 1.00 88.31 96 ILE A O 1
ATOM 780 N N . ALA A 1 97 ? 11.280 1.567 3.040 1.00 84.38 97 ALA A N 1
ATOM 781 C CA . ALA A 1 97 ? 10.038 1.122 3.670 1.00 84.38 97 ALA A CA 1
ATOM 782 C C . ALA A 1 97 ? 10.174 -0.281 4.288 1.00 84.38 97 ALA A C 1
ATOM 784 O O . ALA A 1 97 ? 9.693 -0.507 5.398 1.00 84.38 97 ALA A O 1
ATOM 785 N N . GLN A 1 98 ? 10.858 -1.208 3.610 1.00 86.88 98 GLN A N 1
ATOM 786 C CA . GLN A 1 98 ? 11.138 -2.552 4.122 1.00 86.88 98 GLN A CA 1
ATOM 787 C C . GLN A 1 98 ? 12.025 -2.497 5.373 1.00 86.88 98 GLN A C 1
ATOM 789 O O . GLN A 1 98 ? 11.674 -3.089 6.392 1.00 86.88 98 GLN A O 1
ATOM 794 N N . ALA A 1 99 ? 13.115 -1.726 5.340 1.00 86.31 99 ALA A N 1
ATOM 795 C CA . ALA A 1 99 ? 14.000 -1.547 6.492 1.00 86.31 99 ALA A CA 1
ATOM 796 C C . ALA A 1 99 ? 13.258 -0.955 7.705 1.00 86.31 99 ALA A C 1
ATOM 798 O O . ALA A 1 99 ? 13.448 -1.395 8.837 1.00 86.31 99 ALA A O 1
ATOM 799 N N . SER A 1 100 ? 12.324 -0.029 7.468 1.00 82.81 100 SER A N 1
ATOM 800 C CA . SER A 1 100 ? 11.492 0.577 8.520 1.00 82.81 100 SER A CA 1
ATOM 801 C C . SER A 1 100 ? 10.544 -0.415 9.216 1.00 82.81 100 SER A C 1
ATOM 803 O O . SER A 1 100 ? 10.075 -0.147 10.323 1.00 82.81 100 SER A O 1
ATOM 805 N N . LEU A 1 101 ? 10.232 -1.553 8.582 1.00 77.62 101 LEU A N 1
ATOM 806 C CA . LEU A 1 101 ? 9.469 -2.645 9.199 1.00 77.62 101 LEU A CA 1
ATOM 807 C C . LEU A 1 101 ? 10.364 -3.636 9.956 1.00 77.62 101 LEU A C 1
ATOM 809 O O . LEU A 1 101 ? 9.878 -4.308 10.867 1.00 77.62 101 LEU A O 1
ATOM 813 N N . GLU A 1 102 ? 11.638 -3.740 9.575 1.00 69.94 102 GLU A N 1
ATOM 814 C CA . GLU A 1 102 ? 12.629 -4.629 10.192 1.00 69.94 102 GLU A CA 1
ATOM 815 C C . GLU A 1 102 ? 13.273 -4.018 11.447 1.00 69.94 102 GLU A C 1
ATOM 817 O O . GLU A 1 102 ? 13.725 -4.759 12.327 1.00 69.94 102 GLU A O 1
ATOM 822 N N . GLU A 1 103 ? 13.243 -2.688 11.604 1.00 59.28 103 GLU A N 1
ATOM 823 C CA . GLU A 1 103 ? 13.609 -2.056 12.872 1.00 59.28 103 GLU A CA 1
ATOM 824 C C . GLU A 1 103 ? 12.627 -2.454 13.998 1.00 59.28 103 GLU A C 1
ATOM 826 O O . GLU A 1 103 ? 11.401 -2.349 13.862 1.00 59.28 103 GLU A O 1
ATOM 831 N N . PRO A 1 104 ? 13.132 -2.950 15.143 1.00 49.53 104 PRO A N 1
ATOM 832 C CA . PRO A 1 104 ? 12.360 -3.768 16.062 1.00 49.53 104 PRO A CA 1
ATOM 833 C C . PRO A 1 104 ? 11.433 -2.923 16.936 1.00 49.53 104 PRO A C 1
ATOM 835 O O . PRO A 1 104 ? 11.747 -2.606 18.079 1.00 49.53 104 PRO A O 1
ATOM 838 N N . ASN A 1 105 ? 10.222 -2.674 16.447 1.00 44.91 105 ASN A N 1
ATOM 839 C CA . ASN A 1 105 ? 9.059 -2.436 17.298 1.00 44.91 105 ASN A CA 1
ATOM 840 C C . ASN A 1 105 ? 8.062 -3.601 17.182 1.00 44.91 105 ASN A C 1
ATOM 842 O O . ASN A 1 105 ? 6.950 -3.477 16.678 1.00 44.91 105 ASN A O 1
ATOM 846 N N . GLY A 1 106 ? 8.477 -4.750 17.729 1.00 42.38 106 GLY A N 1
ATOM 847 C CA . GLY A 1 106 ? 7.581 -5.605 18.516 1.00 42.38 106 GLY A CA 1
ATOM 848 C C . GLY A 1 106 ? 6.723 -6.657 17.808 1.00 42.38 106 GLY A C 1
ATOM 849 O O . GLY A 1 106 ? 5.883 -7.246 18.484 1.00 42.38 106 GLY A O 1
ATOM 850 N N . LEU A 1 107 ? 6.914 -6.947 16.517 1.00 48.06 107 LEU A N 1
ATOM 851 C CA . LEU A 1 107 ? 6.118 -7.970 15.808 1.00 48.06 107 LEU A CA 1
ATOM 852 C C . LEU A 1 107 ? 6.913 -9.149 15.220 1.00 48.06 107 LEU A C 1
ATOM 854 O O . LEU A 1 107 ? 6.376 -9.899 14.409 1.00 48.06 107 LEU A O 1
ATOM 858 N N . ALA A 1 108 ? 8.153 -9.388 15.653 1.00 41.59 108 ALA A N 1
ATOM 859 C CA . ALA A 1 108 ? 8.890 -10.590 15.253 1.00 41.59 108 ALA A CA 1
ATOM 860 C C . ALA A 1 108 ? 8.570 -11.785 16.182 1.00 41.59 108 ALA A C 1
ATOM 862 O O . ALA A 1 108 ? 8.917 -11.741 17.368 1.00 41.59 108 ALA A O 1
ATOM 863 N N . PRO A 1 109 ? 7.972 -12.892 15.692 1.00 40.25 109 PRO A N 1
ATOM 864 C CA . PRO A 1 109 ? 8.003 -14.153 16.415 1.00 40.25 109 PRO A CA 1
ATOM 865 C C . PRO A 1 109 ? 9.426 -14.721 16.314 1.00 40.25 109 PRO A C 1
ATOM 867 O O . PRO A 1 109 ? 9.826 -15.213 15.268 1.00 40.25 109 PRO A O 1
ATOM 870 N N . ASN A 1 110 ? 10.195 -14.601 17.403 1.00 41.66 110 ASN A N 1
ATOM 871 C CA . ASN A 1 110 ? 11.439 -15.323 17.718 1.00 41.66 110 ASN A CA 1
ATOM 872 C C . ASN A 1 110 ? 12.194 -15.975 16.534 1.00 41.66 110 ASN A C 1
ATOM 874 O O . ASN A 1 110 ? 11.971 -17.139 16.206 1.00 41.66 110 ASN A O 1
ATOM 878 N N . GLY A 1 111 ? 13.206 -15.289 16.003 1.00 34.41 111 GLY A N 1
ATOM 879 C CA . GLY A 1 111 ? 14.188 -15.888 15.100 1.00 34.41 111 GLY A CA 1
ATOM 880 C C . GLY A 1 111 ? 15.405 -14.986 14.955 1.00 34.41 111 GLY A C 1
ATOM 881 O O . GLY A 1 111 ? 15.302 -13.887 14.437 1.00 34.41 111 GLY A O 1
ATOM 882 N N . LYS A 1 112 ? 16.547 -15.422 15.483 1.00 40.97 112 LYS A N 1
ATOM 883 C CA . LYS A 1 112 ? 17.809 -14.675 15.522 1.00 40.97 112 LYS A CA 1
ATOM 884 C C . LYS A 1 112 ? 18.388 -14.469 14.115 1.00 40.97 112 LYS A C 1
ATOM 886 O O . LYS A 1 112 ? 18.590 -15.451 13.411 1.00 40.97 112 LYS A O 1
ATOM 891 N N . GLY A 1 113 ? 18.762 -13.235 13.794 1.00 34.97 113 GLY A N 1
ATOM 892 C CA . GLY A 1 113 ? 19.565 -12.871 12.625 1.00 34.97 113 GLY A CA 1
ATOM 893 C C . GLY A 1 113 ? 19.871 -11.382 12.692 1.00 34.97 113 GLY A C 1
ATOM 894 O O . GLY A 1 113 ? 19.052 -10.567 1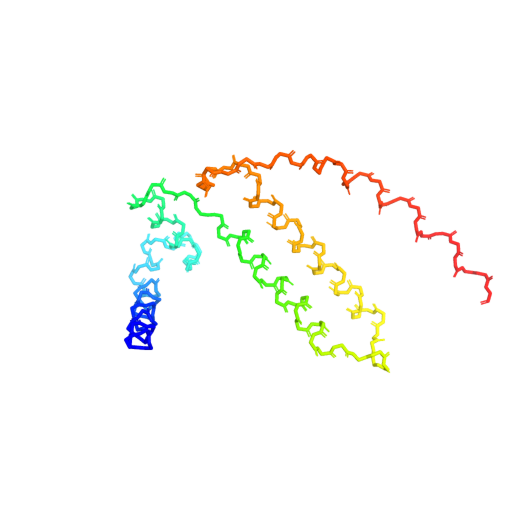2.297 1.00 34.97 113 GLY A O 1
ATOM 895 N N . GLN A 1 114 ? 20.981 -11.040 13.336 1.00 42.31 114 GLN A N 1
ATOM 896 C CA . GLN A 1 114 ? 21.446 -9.673 13.527 1.00 42.31 114 GLN A CA 1
ATOM 897 C C . GLN A 1 114 ? 22.463 -9.387 12.425 1.00 42.31 114 GLN A C 1
ATOM 899 O O . GLN A 1 114 ? 23.646 -9.658 12.618 1.00 42.31 114 GLN A O 1
ATOM 904 N N . ASP A 1 115 ? 22.002 -8.860 11.294 1.00 36.22 115 ASP A N 1
ATOM 905 C CA . ASP A 1 115 ? 22.883 -8.390 10.229 1.00 36.22 115 ASP A CA 1
ATOM 906 C C . ASP A 1 115 ? 22.850 -6.857 10.242 1.00 36.22 115 ASP A C 1
ATOM 908 O O . ASP A 1 115 ? 21.868 -6.220 9.870 1.00 36.22 115 ASP A O 1
ATOM 912 N N . ASN A 1 116 ? 23.924 -6.270 10.777 1.00 38.88 116 ASN A N 1
ATOM 913 C CA . ASN A 1 116 ? 24.188 -4.833 10.778 1.00 38.88 116 ASN A CA 1
ATOM 914 C C . ASN A 1 116 ? 24.300 -4.328 9.326 1.00 38.88 116 ASN A C 1
ATOM 916 O O . ASN A 1 116 ? 25.394 -4.317 8.763 1.00 38.88 116 ASN A O 1
ATOM 920 N N . PHE A 1 117 ? 23.203 -3.851 8.745 1.00 39.38 117 PHE A N 1
ATOM 921 C CA . PHE A 1 117 ? 23.236 -2.931 7.604 1.00 39.38 117 PHE A CA 1
ATOM 922 C C . PHE A 1 117 ? 23.304 -1.497 8.135 1.00 39.38 117 PHE A C 1
ATOM 924 O O . PHE A 1 117 ? 22.361 -0.719 8.039 1.00 39.38 117 PHE A O 1
ATOM 931 N N . GLY A 1 118 ? 24.418 -1.185 8.797 1.00 35.97 118 GLY A N 1
ATOM 932 C CA . GLY A 1 118 ? 24.743 0.181 9.178 1.00 35.97 118 GLY A CA 1
ATOM 933 C C . GLY A 1 118 ? 25.327 0.922 7.981 1.00 35.97 118 GLY A C 1
ATOM 934 O O . GLY A 1 118 ? 26.272 0.426 7.375 1.00 35.97 118 GLY A O 1
ATOM 935 N N . ASP A 1 119 ? 24.791 2.115 7.735 1.00 39.09 119 ASP A N 1
ATOM 936 C CA . ASP A 1 119 ? 25.463 3.213 7.033 1.00 39.09 119 ASP A CA 1
ATOM 937 C C . ASP A 1 119 ? 25.484 3.148 5.492 1.00 39.09 119 ASP A C 1
ATOM 939 O O . ASP A 1 119 ? 26.505 2.898 4.862 1.00 39.09 119 ASP A O 1
ATOM 943 N N . PHE A 1 120 ? 24.325 3.390 4.869 1.00 40.12 120 PHE A N 1
ATOM 944 C CA . PHE A 1 120 ? 24.213 3.649 3.422 1.00 40.12 120 PHE A CA 1
ATOM 945 C C . PHE A 1 120 ? 23.591 5.019 3.108 1.00 40.12 120 PHE A C 1
ATOM 947 O O . PHE A 1 120 ? 23.186 5.262 1.975 1.00 40.12 120 PHE A O 1
ATOM 954 N N . ASN A 1 121 ? 23.463 5.898 4.110 1.00 43.91 121 ASN A N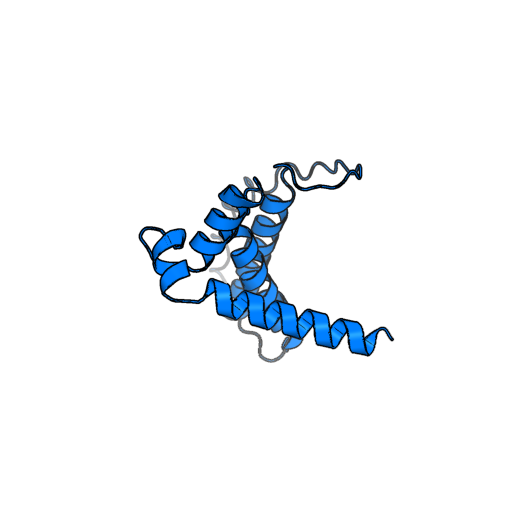 1
ATOM 955 C CA . ASN A 1 121 ? 22.611 7.085 4.003 1.00 43.91 121 ASN A CA 1
ATOM 956 C C . ASN A 1 121 ? 23.360 8.424 3.885 1.00 43.91 121 ASN A C 1
ATOM 958 O O . ASN A 1 121 ? 22.692 9.423 3.642 1.00 43.91 121 ASN A O 1
ATOM 962 N N . ASP A 1 122 ? 24.695 8.456 4.000 1.00 41.16 122 ASP A N 1
ATOM 963 C CA . ASP A 1 122 ? 25.438 9.730 4.077 1.00 41.16 122 ASP A CA 1
ATOM 964 C C . ASP A 1 122 ? 26.478 9.980 2.958 1.00 41.16 122 ASP A C 1
ATOM 966 O O . ASP A 1 122 ? 27.034 11.072 2.922 1.00 41.16 122 ASP A O 1
ATOM 970 N N . ASP A 1 123 ? 26.699 9.067 1.998 1.00 41.75 123 ASP A N 1
ATOM 971 C CA . ASP A 1 123 ? 27.835 9.184 1.045 1.00 41.75 123 ASP A CA 1
ATOM 972 C C . ASP A 1 123 ? 27.478 9.182 -0.460 1.00 41.75 123 ASP A C 1
ATOM 974 O O . ASP A 1 123 ? 28.370 9.129 -1.305 1.00 41.75 123 ASP A O 1
ATOM 978 N N . PHE A 1 124 ? 26.198 9.246 -0.846 1.00 42.56 124 PHE A N 1
ATOM 979 C CA . PHE A 1 124 ? 25.799 9.141 -2.267 1.00 42.56 124 PHE A CA 1
ATOM 980 C C . PHE A 1 124 ? 25.114 10.387 -2.844 1.00 42.56 124 PHE A C 1
ATOM 982 O O . PHE A 1 124 ? 24.326 10.274 -3.780 1.00 42.56 124 PHE A O 1
ATOM 989 N N . ASN A 1 125 ? 25.387 11.571 -2.284 1.00 44.69 125 ASN A N 1
ATOM 990 C CA . ASN A 1 125 ? 24.688 12.803 -2.668 1.00 44.69 125 ASN A CA 1
ATOM 991 C C . ASN A 1 125 ? 25.570 13.996 -3.074 1.00 44.69 125 ASN A C 1
ATOM 993 O O . ASN A 1 125 ? 24.998 15.061 -3.267 1.00 44.69 125 ASN A O 1
ATOM 997 N N . ASP A 1 126 ? 26.893 13.855 -3.245 1.00 45.84 126 ASP A N 1
ATOM 998 C CA . ASP A 1 126 ? 27.751 15.044 -3.442 1.00 45.84 126 ASP A CA 1
ATOM 999 C C . ASP A 1 126 ? 28.788 15.007 -4.587 1.00 45.84 126 ASP A C 1
ATOM 1001 O O . ASP A 1 126 ? 29.573 15.939 -4.664 1.00 45.84 126 ASP A O 1
ATOM 1005 N N . ASP A 1 127 ? 28.797 14.036 -5.518 1.00 40.53 127 ASP A N 1
ATOM 1006 C CA . ASP A 1 127 ? 29.852 14.007 -6.568 1.00 40.53 127 ASP A CA 1
ATOM 1007 C C . ASP A 1 127 ? 29.428 13.458 -7.957 1.00 40.53 127 ASP A C 1
ATOM 1009 O O . ASP A 1 127 ? 30.241 12.892 -8.688 1.00 40.53 127 ASP A O 1
ATOM 1013 N N . PHE A 1 128 ? 28.163 13.608 -8.373 1.00 43.00 128 PHE A N 1
ATOM 1014 C CA . PHE A 1 128 ? 27.705 13.115 -9.692 1.00 43.00 128 PHE A CA 1
ATOM 1015 C C . PHE A 1 128 ? 27.123 14.189 -10.625 1.00 43.00 128 PHE A C 1
ATOM 1017 O O . PHE A 1 128 ? 26.285 13.858 -11.459 1.00 43.00 128 PHE A O 1
ATOM 1024 N N . ASP A 1 129 ? 27.556 15.450 -10.506 1.00 44.62 129 ASP A N 1
ATOM 1025 C CA . ASP A 1 129 ? 26.928 16.564 -11.240 1.00 44.62 129 ASP A CA 1
ATOM 1026 C C . ASP A 1 129 ? 27.860 17.516 -12.026 1.00 44.62 129 ASP A C 1
ATOM 1028 O O . ASP A 1 129 ? 27.355 18.512 -12.524 1.00 44.62 129 ASP A O 1
ATOM 1032 N N . ASP A 1 130 ? 29.157 17.242 -12.249 1.00 48.16 130 ASP A N 1
ATOM 1033 C CA . ASP A 1 130 ? 30.033 18.250 -12.903 1.00 48.16 130 ASP A CA 1
ATOM 1034 C C . ASP A 1 130 ? 31.125 17.707 -13.864 1.00 48.16 130 ASP A C 1
ATOM 1036 O O . ASP A 1 130 ? 32.256 18.168 -13.798 1.00 48.16 130 ASP A O 1
ATOM 1040 N N . ASP A 1 131 ? 30.849 16.761 -14.783 1.00 46.03 131 ASP A N 1
ATOM 1041 C CA . ASP A 1 131 ? 31.848 16.408 -15.836 1.00 46.03 131 ASP A CA 1
ATOM 1042 C C . ASP A 1 131 ? 31.280 15.737 -17.119 1.00 46.03 131 ASP A C 1
ATOM 1044 O O . ASP A 1 131 ? 31.893 14.846 -17.713 1.00 46.03 131 ASP A O 1
ATOM 1048 N N . PHE A 1 132 ? 30.097 16.150 -17.596 1.00 45.75 132 PHE A N 1
ATOM 1049 C CA . PHE A 1 132 ? 29.518 15.631 -18.854 1.00 45.75 132 PHE A CA 1
ATOM 1050 C C . PHE A 1 132 ? 29.062 16.729 -19.830 1.00 45.75 132 PHE A C 1
ATOM 1052 O O . PHE A 1 132 ? 28.032 16.591 -20.481 1.00 45.75 132 PHE A O 1
ATOM 1059 N N . ASP A 1 133 ? 29.839 1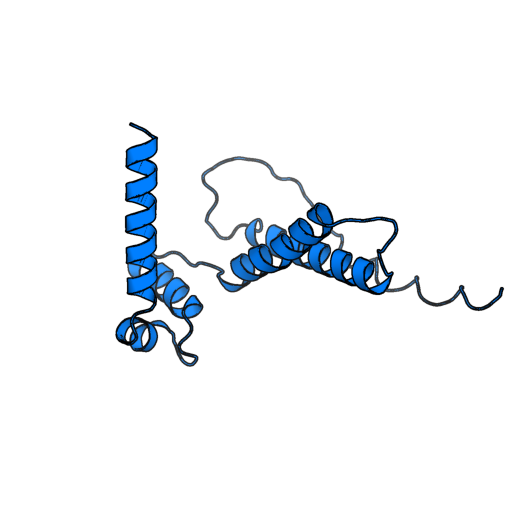7.811 -19.939 1.00 46.00 133 ASP A N 1
ATOM 1060 C CA . ASP A 1 133 ? 29.548 18.951 -20.829 1.00 46.00 133 ASP A CA 1
ATOM 1061 C C . ASP A 1 133 ? 30.686 19.272 -21.825 1.00 46.00 133 ASP A C 1
ATOM 1063 O O . ASP A 1 133 ? 30.796 20.395 -22.312 1.00 46.00 133 ASP A O 1
ATOM 1067 N N . ASP A 1 134 ? 31.525 18.289 -22.182 1.00 48.44 134 ASP A N 1
ATOM 1068 C CA . ASP A 1 134 ? 32.564 18.484 -23.209 1.00 48.44 134 ASP A CA 1
ATOM 1069 C C . ASP A 1 134 ? 32.802 17.221 -24.072 1.00 48.44 134 ASP A C 1
ATOM 1071 O O . ASP A 1 134 ? 33.836 16.555 -23.962 1.00 48.44 134 ASP A O 1
ATOM 1075 N N . TRP A 1 135 ? 31.841 16.881 -24.952 1.00 42.62 135 TRP A N 1
ATOM 1076 C CA . TRP A 1 135 ? 32.102 16.176 -26.228 1.00 42.62 135 TRP A CA 1
ATOM 1077 C C . TRP A 1 135 ? 30.964 16.263 -27.256 1.00 42.62 135 TRP A C 1
ATOM 1079 O O . TRP A 1 135 ? 29.812 15.913 -26.917 1.00 42.62 135 TRP A O 1
#

Nearest PDB structures (foldseek):
  8fru-assembly1_h  TM=7.417E-01  e=6.031E+00  Giardia duodenalis assemblage A
  8eas-assembly1_e  TM=4.838E-01  e=8.607E+00  Saccharomyces cerevisiae

Secondary structure (DSSP, 8-state):
-HHHHHHHHHHHHHHHHHHHTSHHHHHHHSTTTT-HHHHHHHHHHHHS-----HHHHHHHHHHHHHHHHHHHT--TTT--HHHHHHHHHHHHHHHHHHHHHHS-SS---S----------SSSSSSSSSSS----

Mean predicted aligned error: 13.76 Å

Foldseek 3Di:
DVVVVVVVVVVVVVVVVVVLPDQVLLVVQVPPVSDSLSSVQRCCCPPVVDGDPSVLVVLLVVLVVLLVVCVVPPDPVDDDPVSVVSNVVSVVSNVVSVVVVVPDDDPDDDDDDDDPPPDPPPPDPPPDPPDDDDD